Protein AF-A0A969PWV7-F1 (afdb_monomer)

Mean predicted aligned error: 5.68 Å

Secondary structure (DSSP, 8-state):
----PPPP----HHHHHHHHHHHHHHS--HHHHHHHHHHHHHHHHHHHGGGGGHHHH-GGG--

Sequence (63 aa):
MSDKEKLQVTMPATLKKELERMANETGISQNHLSVLALHSLTKNYKEKGSFIFADLLNPEHRN

Radius of gyration: 14.11 Å; Cα contacts (8 Å, |Δi|>4): 16; chains: 1; bounding box: 27×45×29 Å

pLDDT: mean 88.22, std 13.72, range [44.22, 98.44]

InterPro domains:
  IPR010985 Ribbon-helix-helix [SSF47598] (1-46)

Structure (mmCIF, N/CA/C/O backbone):
data_AF-A0A969PWV7-F1
#
_entry.id   AF-A0A969PWV7-F1
#
loop_
_atom_site.group_PDB
_atom_site.id
_atom_site.type_symbol
_atom_site.label_atom_id
_atom_site.label_alt_id
_atom_site.label_comp_id
_atom_site.label_asym_id
_atom_site.label_entity_id
_atom_site.label_seq_id
_atom_site.pdbx_PDB_ins_code
_atom_site.Cartn_x
_atom_site.Cartn_y
_atom_site.Cartn_z
_atom_site.occupancy
_atom_site.B_iso_or_equiv
_atom_site.auth_seq_id
_atom_site.auth_comp_id
_atom_site.auth_asym_id
_atom_site.auth_atom_id
_atom_site.pdbx_PDB_model_num
ATOM 1 N N . MET A 1 1 ? -0.558 26.975 -1.283 1.00 44.22 1 MET A N 1
ATOM 2 C CA . MET A 1 1 ? -1.603 26.095 -0.717 1.00 44.22 1 MET A CA 1
ATOM 3 C C . MET A 1 1 ? -1.381 24.734 -1.353 1.00 44.22 1 MET A C 1
ATOM 5 O O . MET A 1 1 ? -1.146 24.707 -2.549 1.00 44.22 1 MET A O 1
ATOM 9 N N . SER A 1 2 ? -1.278 23.644 -0.588 1.00 59.25 2 SER A N 1
ATOM 10 C CA . SER A 1 2 ? -1.165 22.314 -1.205 1.00 59.25 2 SER A CA 1
ATOM 11 C C . SER A 1 2 ? -2.570 21.902 -1.616 1.00 59.25 2 SER A C 1
ATOM 13 O O . SER A 1 2 ? -3.402 21.641 -0.745 1.00 59.25 2 SER A O 1
ATOM 15 N N . ASP A 1 3 ? -2.843 21.920 -2.916 1.00 73.62 3 ASP A N 1
ATOM 16 C CA . ASP A 1 3 ? -4.108 21.443 -3.462 1.00 73.62 3 ASP A CA 1
ATOM 17 C C . ASP A 1 3 ? -4.210 19.942 -3.178 1.00 73.62 3 ASP A C 1
ATOM 19 O O . ASP A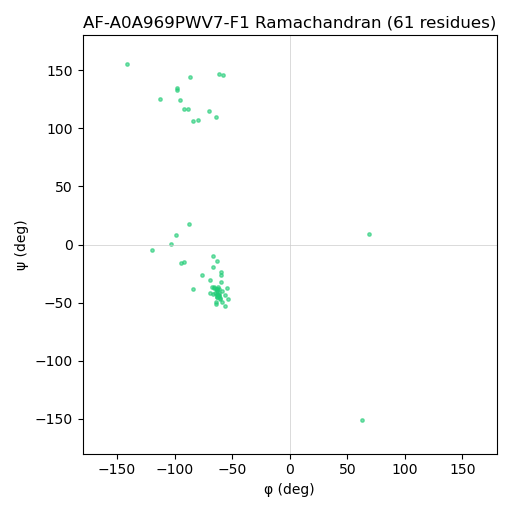 1 3 ? -3.424 19.129 -3.666 1.00 73.62 3 ASP A O 1
ATOM 23 N N . LYS A 1 4 ? -5.123 19.579 -2.272 1.00 76.75 4 LYS A N 1
ATOM 24 C CA . LYS A 1 4 ? -5.382 18.183 -1.919 1.00 76.75 4 LYS A CA 1
ATOM 25 C C . LYS A 1 4 ? -6.354 17.603 -2.933 1.00 76.75 4 LYS A C 1
ATOM 27 O O . LYS A 1 4 ? -7.552 17.874 -2.865 1.00 76.75 4 LYS A O 1
ATOM 32 N N . GLU A 1 5 ? -5.849 16.765 -3.823 1.00 84.75 5 GLU A N 1
ATOM 33 C CA . GLU A 1 5 ? -6.681 15.977 -4.727 1.00 84.75 5 GLU A CA 1
ATOM 34 C C . GLU A 1 5 ? -7.119 14.664 -4.064 1.00 84.75 5 GLU A C 1
ATOM 36 O O . GLU A 1 5 ? -6.388 14.062 -3.272 1.00 84.75 5 GLU A O 1
ATOM 41 N N . LYS A 1 6 ? -8.350 14.226 -4.351 1.00 82.69 6 LYS A N 1
ATOM 42 C CA . LYS A 1 6 ? -8.906 12.977 -3.814 1.00 82.69 6 LYS A CA 1
ATOM 43 C C . LYS A 1 6 ? -8.701 11.849 -4.816 1.00 82.69 6 LYS A C 1
ATOM 45 O O . LYS A 1 6 ? -9.208 11.922 -5.929 1.00 82.69 6 LYS A O 1
ATOM 50 N N . LEU A 1 7 ? -8.059 10.770 -4.379 1.00 84.75 7 LEU A N 1
ATOM 51 C CA . LEU A 1 7 ? -8.008 9.518 -5.127 1.00 84.75 7 LEU A CA 1
ATOM 52 C C . LEU A 1 7 ? -9.164 8.611 -4.682 1.00 84.75 7 LEU A C 1
ATOM 54 O O . LEU A 1 7 ? -9.223 8.208 -3.521 1.00 84.75 7 LEU A O 1
ATOM 58 N N . GLN A 1 8 ? -10.088 8.290 -5.590 1.00 86.06 8 GLN A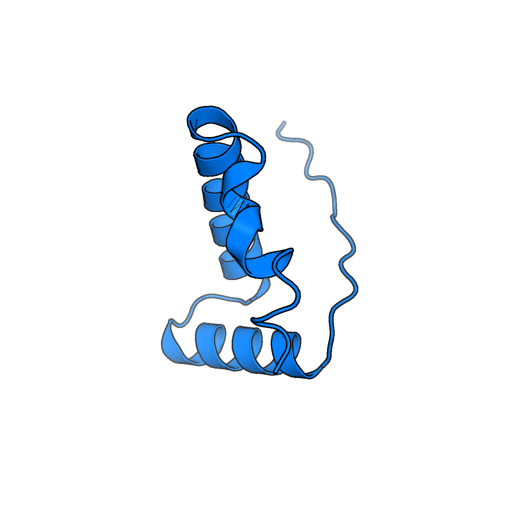 N 1
ATOM 59 C CA . GLN A 1 8 ? -11.118 7.278 -5.340 1.00 86.06 8 GLN A CA 1
ATOM 60 C C . GLN A 1 8 ? -10.580 5.906 -5.746 1.00 86.06 8 GLN A C 1
ATOM 62 O O . GLN A 1 8 ? -10.279 5.678 -6.915 1.00 86.06 8 GLN A O 1
ATOM 67 N N . VAL A 1 9 ? -10.445 4.998 -4.779 1.00 84.69 9 VAL A N 1
ATOM 68 C CA . VAL A 1 9 ? -9.885 3.660 -5.004 1.00 84.69 9 VAL A CA 1
ATOM 69 C C . VAL A 1 9 ? -10.968 2.610 -4.802 1.00 84.69 9 VAL A C 1
ATOM 71 O O . VAL A 1 9 ? -11.576 2.538 -3.736 1.00 84.69 9 VAL A O 1
ATOM 74 N N . THR A 1 10 ? -11.168 1.764 -5.813 1.00 90.94 10 THR A N 1
ATOM 75 C CA . THR A 1 10 ? -11.920 0.509 -5.676 1.00 90.94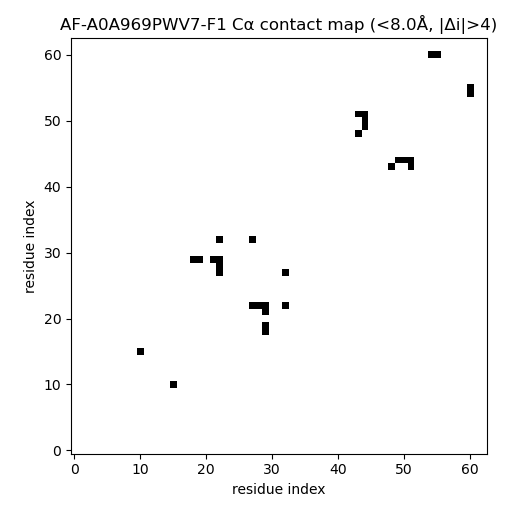 10 THR A CA 1
ATOM 76 C C . THR A 1 10 ? -10.924 -0.625 -5.479 1.00 90.94 10 THR A C 1
ATOM 78 O O . THR A 1 10 ? -9.929 -0.698 -6.197 1.00 90.94 10 THR A O 1
ATOM 81 N N . MET A 1 11 ? -11.166 -1.501 -4.505 1.00 91.06 11 MET A N 1
ATOM 82 C CA . MET A 1 11 ? -10.263 -2.609 -4.189 1.00 91.06 11 MET A CA 1
ATOM 83 C C . MET A 1 11 ? -11.030 -3.884 -3.819 1.00 91.06 11 MET A C 1
ATOM 85 O O . MET A 1 11 ? -12.162 -3.787 -3.338 1.00 91.06 11 MET A O 1
ATOM 89 N N . PRO A 1 12 ? -10.423 -5.072 -3.997 1.00 94.25 12 PRO A N 1
ATOM 90 C CA . PRO A 1 12 ? -10.996 -6.326 -3.520 1.00 94.25 12 PRO A CA 1
ATOM 91 C C . PRO A 1 12 ? -11.239 -6.311 -2.006 1.00 94.25 12 PRO A C 1
ATOM 93 O O . PRO A 1 12 ? -10.451 -5.751 -1.241 1.00 94.25 12 PRO A O 1
ATOM 96 N N . ALA A 1 13 ? -12.299 -6.988 -1.558 1.00 94.31 13 ALA A N 1
ATOM 97 C CA . ALA A 1 13 ? -12.656 -7.059 -0.139 1.00 94.31 13 ALA A CA 1
ATOM 98 C C . ALA A 1 13 ? -11.546 -7.678 0.731 1.00 94.31 13 ALA A C 1
ATOM 100 O O . ALA A 1 13 ? -11.373 -7.286 1.881 1.00 94.31 13 ALA A O 1
ATOM 101 N N . THR A 1 14 ? -10.778 -8.622 0.186 1.00 94.25 14 THR A N 1
ATOM 102 C CA . THR A 1 14 ? -9.627 -9.234 0.865 1.00 94.25 14 THR A CA 1
ATOM 103 C C . THR A 1 14 ? -8.532 -8.208 1.142 1.00 94.25 14 THR A C 1
ATOM 105 O O . THR A 1 14 ? -8.114 -8.059 2.285 1.00 94.25 14 THR A O 1
ATOM 108 N N . LEU A 1 15 ? -8.143 -7.423 0.133 1.00 93.44 15 LEU A N 1
ATOM 109 C CA . LEU A 1 15 ? -7.159 -6.349 0.290 1.00 93.44 15 LEU A CA 1
ATOM 110 C C . LEU A 1 15 ? -7.635 -5.283 1.290 1.00 93.44 15 LEU A C 1
ATOM 112 O O . LEU A 1 15 ? -6.848 -4.792 2.097 1.00 93.44 15 LEU A O 1
ATOM 116 N N . LYS A 1 16 ? -8.934 -4.964 1.281 1.00 95.25 16 LYS A N 1
ATOM 117 C CA . LYS A 1 16 ? -9.532 -4.037 2.248 1.00 95.25 16 LYS A CA 1
ATOM 118 C C . LYS A 1 16 ? -9.409 -4.543 3.690 1.00 95.25 16 LYS A C 1
ATOM 120 O O . LYS A 1 16 ? -9.027 -3.767 4.563 1.00 95.25 16 LYS A O 1
ATOM 125 N N . LYS A 1 17 ? -9.687 -5.828 3.928 1.00 97.50 17 LYS A N 1
ATOM 126 C CA . LYS A 1 17 ? -9.554 -6.459 5.252 1.00 97.50 17 LYS A CA 1
ATOM 127 C C . LYS A 1 17 ? -8.108 -6.466 5.746 1.00 97.50 17 LYS A C 1
ATOM 129 O O . LYS A 1 17 ? -7.868 -6.184 6.916 1.00 97.50 17 LYS A O 1
ATOM 134 N N . GLU A 1 18 ? -7.145 -6.724 4.864 1.00 97.06 18 GLU A N 1
ATOM 135 C CA . GLU A 1 18 ? -5.727 -6.644 5.234 1.00 97.06 18 GLU A CA 1
ATOM 136 C C . GLU A 1 18 ? -5.317 -5.214 5.601 1.00 97.06 18 GLU A C 1
ATOM 138 O O . GLU A 1 18 ? -4.653 -5.002 6.614 1.00 97.06 18 GLU A O 1
ATOM 143 N N . LEU A 1 19 ? -5.780 -4.214 4.846 1.00 96.38 19 LEU A N 1
ATOM 144 C CA . LEU A 1 19 ? -5.521 -2.811 5.172 1.00 96.38 19 LEU A CA 1
ATOM 145 C C . LEU A 1 19 ? -6.157 -2.399 6.514 1.00 96.38 19 LEU A C 1
ATOM 147 O O . LEU A 1 19 ? -5.554 -1.645 7.278 1.00 96.38 19 LEU A O 1
ATOM 151 N N . GLU A 1 20 ? -7.355 -2.903 6.817 1.00 97.75 20 GLU A N 1
ATOM 152 C CA . GLU A 1 20 ? -8.011 -2.752 8.124 1.00 97.75 20 GLU A CA 1
ATOM 153 C C . GLU A 1 20 ? -7.193 -3.371 9.257 1.00 97.75 20 GLU A C 1
ATOM 155 O O . GLU A 1 20 ? -6.965 -2.716 10.276 1.00 97.75 20 GLU A O 1
ATOM 160 N N . ARG A 1 21 ? -6.700 -4.599 9.067 1.00 98.44 21 ARG A N 1
ATOM 161 C CA . ARG A 1 21 ? -5.833 -5.278 10.035 1.00 98.44 21 ARG A CA 1
ATOM 162 C C . ARG A 1 21 ? -4.563 -4.469 10.306 1.00 98.44 21 ARG A C 1
ATOM 164 O O . ARG A 1 21 ? -4.267 -4.185 11.464 1.00 98.44 21 ARG A O 1
ATOM 171 N N . MET A 1 22 ? -3.871 -4.021 9.257 1.00 98.19 22 MET A N 1
ATOM 172 C CA . MET A 1 22 ? -2.664 -3.191 9.380 1.00 98.19 22 MET A CA 1
ATOM 173 C C . MET A 1 22 ? -2.932 -1.879 10.128 1.00 98.19 22 MET A C 1
ATOM 175 O O . MET A 1 22 ? -2.109 -1.440 10.933 1.00 98.19 22 MET A O 1
ATOM 179 N N . ALA A 1 23 ? -4.080 -1.244 9.880 1.00 98.25 23 ALA A N 1
ATOM 180 C CA . ALA A 1 23 ? -4.465 -0.025 10.583 1.00 98.25 23 ALA A CA 1
ATOM 181 C C . ALA A 1 23 ? -4.646 -0.265 12.088 1.00 98.25 23 ALA A C 1
ATOM 183 O O . ALA A 1 23 ? -4.165 0.527 12.899 1.00 98.25 23 ALA A O 1
ATOM 184 N N . ASN A 1 24 ? -5.277 -1.380 12.462 1.00 98.25 24 ASN A N 1
ATOM 185 C CA . ASN A 1 24 ? -5.463 -1.757 13.863 1.00 98.25 24 ASN A CA 1
ATOM 186 C C . ASN A 1 24 ? -4.130 -2.080 14.555 1.00 98.25 24 ASN A C 1
ATOM 188 O 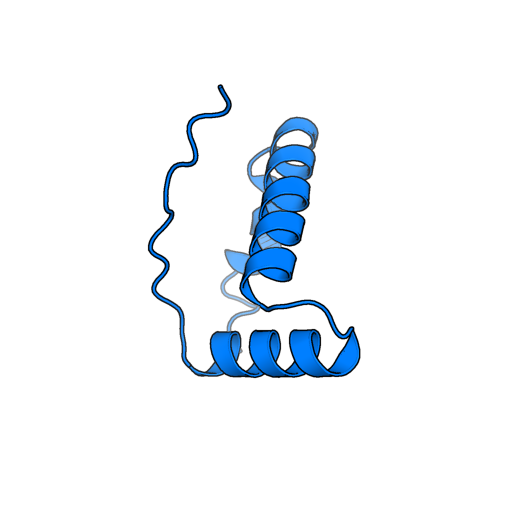O . ASN A 1 24 ? -3.907 -1.639 15.678 1.00 98.25 24 ASN A O 1
ATOM 192 N N . GLU A 1 25 ? -3.234 -2.809 13.884 1.00 98.44 25 GLU A N 1
ATOM 193 C CA . GLU A 1 25 ? -1.927 -3.201 14.436 1.00 98.44 25 GLU A CA 1
ATOM 194 C C . GLU A 1 25 ? -0.983 -2.010 14.645 1.00 98.44 25 GLU A C 1
ATOM 196 O O . GLU A 1 25 ? -0.226 -1.973 15.611 1.00 98.44 25 GLU A O 1
ATOM 201 N N . THR A 1 26 ? -1.023 -1.030 13.741 1.00 97.50 26 THR A N 1
ATOM 202 C CA . THR A 1 26 ? -0.107 0.124 13.766 1.00 97.50 26 THR A CA 1
ATOM 203 C C . THR A 1 26 ? -0.674 1.344 14.490 1.00 97.50 26 THR A C 1
ATOM 205 O O . THR A 1 26 ? 0.070 2.278 14.786 1.00 97.50 26 THR A O 1
ATOM 208 N N . GLY A 1 27 ? -1.988 1.386 14.733 1.00 97.88 27 GLY A N 1
ATOM 209 C CA . GLY A 1 27 ? -2.687 2.584 15.209 1.00 97.88 27 GLY A CA 1
ATOM 210 C C . GLY A 1 27 ? -2.773 3.713 14.169 1.00 97.88 27 GLY A C 1
ATOM 211 O O . GLY A 1 27 ? -3.178 4.828 14.499 1.00 97.88 27 GLY A O 1
ATOM 212 N N . ILE A 1 28 ? -2.399 3.457 12.911 1.00 97.56 28 ILE A N 1
ATOM 213 C CA . ILE A 1 28 ? -2.433 4.435 11.817 1.00 97.56 28 ILE A CA 1
ATOM 214 C C . ILE A 1 28 ? -3.714 4.230 11.005 1.00 97.56 28 ILE A C 1
ATOM 216 O O . ILE A 1 28 ? -4.057 3.114 10.634 1.00 97.56 28 ILE A O 1
ATOM 220 N N . SER A 1 29 ? -4.421 5.312 10.662 1.00 97.12 29 SER A N 1
ATOM 221 C CA . SER A 1 29 ? -5.625 5.191 9.830 1.00 97.12 29 SER A CA 1
ATOM 222 C C . SER A 1 29 ? -5.313 4.594 8.453 1.00 97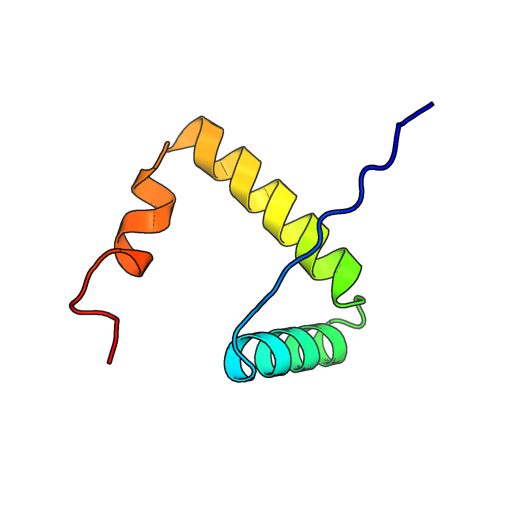.12 29 SER A C 1
ATOM 224 O O . SER A 1 29 ? -4.283 4.890 7.846 1.00 97.12 29 SER A O 1
ATOM 226 N N . GLN A 1 30 ? -6.250 3.821 7.904 1.00 95.31 30 GLN A N 1
ATOM 227 C CA . GLN A 1 30 ? -6.110 3.215 6.573 1.00 95.31 30 GLN A CA 1
ATOM 228 C C . GLN A 1 30 ? -5.797 4.242 5.476 1.00 95.31 30 GLN A C 1
ATOM 230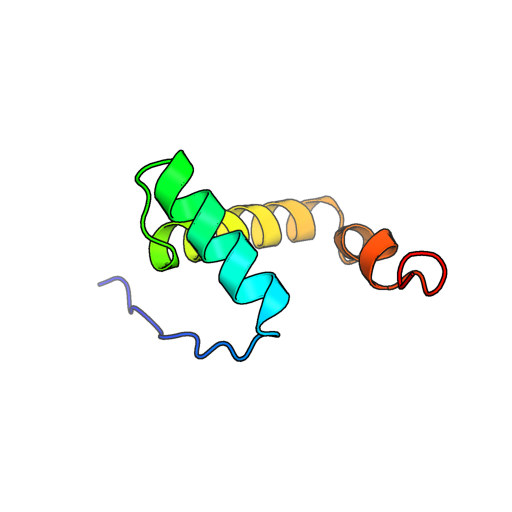 O O . GLN A 1 30 ? -5.013 3.968 4.569 1.00 95.31 30 GLN A O 1
ATOM 235 N N . ASN A 1 31 ? -6.387 5.440 5.563 1.00 93.69 31 ASN A N 1
ATOM 236 C CA . ASN A 1 31 ? -6.105 6.525 4.628 1.00 93.69 31 ASN A CA 1
ATOM 237 C C . ASN A 1 31 ? -4.637 6.964 4.714 1.00 93.69 31 ASN A C 1
ATOM 239 O O . ASN A 1 31 ? -3.974 7.113 3.693 1.00 93.69 31 ASN A O 1
ATOM 243 N N . HIS A 1 32 ? -4.106 7.127 5.927 1.00 95.00 32 HIS A N 1
ATOM 244 C CA . HIS A 1 32 ? -2.713 7.518 6.110 1.00 95.00 32 HIS A CA 1
ATOM 245 C C . HIS A 1 32 ? -1.755 6.392 5.686 1.00 95.00 32 HIS A C 1
ATOM 247 O O . HIS A 1 32 ? -0.801 6.664 4.960 1.00 95.00 32 HIS A O 1
ATOM 253 N N . LEU A 1 33 ? -2.051 5.128 6.012 1.00 96.12 33 LEU A N 1
ATOM 254 C CA . LEU A 1 33 ? -1.297 3.979 5.492 1.00 96.12 33 LEU A CA 1
ATOM 255 C C . LEU A 1 33 ? -1.267 3.959 3.960 1.00 96.12 33 LEU A C 1
ATOM 257 O O . LEU A 1 33 ? -0.209 3.761 3.368 1.00 96.12 33 LEU A O 1
ATOM 261 N N . SER A 1 34 ? -2.404 4.233 3.317 1.00 94.31 34 SER A N 1
ATOM 262 C CA . SER A 1 34 ? -2.494 4.299 1.855 1.00 94.31 34 SER A CA 1
ATOM 263 C C . SER A 1 34 ? -1.611 5.413 1.290 1.00 94.31 34 SER A C 1
ATOM 265 O O . SER A 1 34 ? -0.878 5.189 0.332 1.00 94.31 34 SER A O 1
ATOM 267 N N . VAL A 1 35 ? -1.611 6.598 1.907 1.00 94.50 35 VAL A N 1
ATOM 268 C CA . VAL A 1 35 ? -0.738 7.709 1.494 1.00 94.50 35 VAL A CA 1
ATOM 269 C C . VAL A 1 35 ? 0.745 7.356 1.666 1.00 94.50 35 VAL A C 1
ATOM 271 O O . VAL A 1 35 ? 1.536 7.604 0.756 1.00 94.50 35 VAL A O 1
ATOM 274 N N . LEU A 1 36 ? 1.137 6.724 2.778 1.00 95.62 36 LEU A N 1
ATOM 275 C CA . LEU A 1 36 ? 2.517 6.262 2.993 1.00 95.62 36 LEU A CA 1
ATOM 276 C C . LEU A 1 36 ? 2.936 5.224 1.944 1.00 95.62 36 LEU A C 1
ATOM 278 O O . LEU A 1 36 ? 4.028 5.316 1.377 1.00 95.62 36 LEU A O 1
ATOM 282 N N . ALA A 1 37 ? 2.051 4.274 1.639 1.00 94.50 37 ALA A N 1
ATOM 283 C CA . ALA A 1 37 ? 2.277 3.283 0.597 1.00 94.50 37 ALA A CA 1
ATOM 284 C C . ALA A 1 37 ? 2.444 3.941 -0.782 1.00 94.50 37 ALA A C 1
ATOM 286 O O . ALA A 1 37 ? 3.365 3.584 -1.512 1.00 94.50 37 ALA A O 1
ATOM 287 N N . LEU A 1 38 ? 1.636 4.952 -1.121 1.00 95.12 38 LEU A N 1
ATOM 288 C CA . LEU A 1 38 ? 1.761 5.712 -2.372 1.00 95.12 38 LEU A CA 1
ATOM 289 C C . LEU A 1 38 ? 3.065 6.529 -2.445 1.00 95.12 38 LEU A C 1
ATOM 291 O O . LEU A 1 38 ? 3.690 6.606 -3.506 1.00 95.12 38 LEU A O 1
ATOM 295 N N . HIS A 1 39 ? 3.535 7.099 -1.332 1.00 96.19 39 HIS A N 1
ATOM 296 C CA . HIS A 1 39 ? 4.856 7.739 -1.285 1.00 96.19 39 HIS A CA 1
ATOM 297 C C . HIS A 1 39 ? 5.982 6.734 -1.542 1.00 96.19 39 HIS A C 1
ATOM 299 O O . HIS A 1 39 ? 6.873 7.000 -2.351 1.00 96.19 39 HIS A O 1
ATOM 305 N N . SER A 1 40 ? 5.921 5.565 -0.902 1.00 95.75 40 SER A N 1
ATOM 306 C CA . SER A 1 40 ? 6.873 4.480 -1.151 1.00 95.75 40 SER A CA 1
ATOM 307 C C . SER A 1 40 ? 6.818 4.020 -2.611 1.00 95.75 40 SER A C 1
ATOM 309 O O . SER A 1 40 ? 7.853 3.924 -3.269 1.00 95.75 40 SER A O 1
ATOM 311 N N . LEU A 1 41 ? 5.614 3.823 -3.157 1.00 95.25 41 LEU A N 1
ATOM 312 C CA . LEU A 1 41 ? 5.387 3.430 -4.547 1.00 95.25 41 LEU A CA 1
ATOM 313 C C . LEU A 1 41 ? 6.046 4.410 -5.521 1.00 95.25 41 LEU A C 1
ATOM 315 O O . LEU A 1 41 ? 6.831 4.001 -6.372 1.00 95.25 41 LEU A O 1
ATOM 319 N N . THR A 1 42 ? 5.763 5.706 -5.380 1.00 96.69 42 THR A N 1
ATOM 320 C CA . THR A 1 42 ? 6.301 6.738 -6.281 1.00 96.69 42 THR A CA 1
ATOM 321 C C . THR A 1 42 ? 7.817 6.873 -6.171 1.00 96.69 42 THR A C 1
ATOM 323 O O . THR A 1 42 ? 8.480 7.061 -7.192 1.00 96.69 42 THR A O 1
ATOM 326 N N . LYS A 1 43 ? 8.387 6.739 -4.966 1.00 97.12 43 LYS A N 1
ATOM 327 C CA . LYS A 1 43 ? 9.842 6.721 -4.776 1.00 97.12 43 LYS A CA 1
ATOM 328 C C . LYS A 1 43 ? 10.475 5.509 -5.463 1.00 97.12 43 LYS A C 1
ATOM 330 O O . LYS A 1 43 ? 11.380 5.677 -6.274 1.00 97.12 43 LYS A O 1
ATOM 335 N N . ASN A 1 44 ? 9.958 4.311 -5.199 1.00 96.12 44 ASN A N 1
ATOM 336 C CA . ASN A 1 44 ? 10.487 3.077 -5.779 1.00 96.12 44 ASN A CA 1
ATOM 337 C C . ASN A 1 44 ? 10.345 3.054 -7.308 1.00 96.12 44 ASN A C 1
ATOM 339 O O . ASN A 1 44 ? 11.263 2.613 -7.995 1.00 96.12 44 ASN A O 1
ATOM 343 N N . TYR A 1 45 ? 9.241 3.572 -7.854 1.00 96.88 45 TYR A N 1
ATOM 344 C CA . TYR A 1 45 ? 9.044 3.664 -9.302 1.00 96.88 45 TYR A CA 1
ATOM 345 C C . TYR A 1 45 ? 10.060 4.600 -9.967 1.00 96.88 45 TYR A C 1
ATOM 347 O O . TYR A 1 45 ? 10.561 4.291 -11.043 1.00 96.88 45 TYR A O 1
ATOM 355 N N . LYS A 1 46 ? 10.414 5.726 -9.332 1.00 97.06 46 LYS A N 1
ATOM 356 C CA . LYS A 1 46 ? 11.455 6.630 -9.857 1.00 97.06 46 LYS A CA 1
ATOM 357 C C . LYS A 1 46 ? 12.824 5.957 -9.943 1.00 97.06 46 LYS A C 1
ATOM 359 O O . LYS A 1 46 ? 13.573 6.240 -10.868 1.00 97.06 46 LYS A O 1
ATOM 364 N N . GLU A 1 47 ? 13.144 5.093 -8.983 1.00 96.62 47 GLU A N 1
ATOM 365 C CA . GLU A 1 47 ? 14.443 4.419 -8.910 1.00 96.62 47 GLU A CA 1
ATOM 366 C C . GLU A 1 47 ? 14.512 3.162 -9.794 1.00 96.62 47 GLU A C 1
ATOM 368 O O . GLU A 1 47 ? 15.550 2.890 -10.390 1.00 96.62 47 GLU A O 1
ATOM 373 N N . LYS A 1 48 ? 13.423 2.385 -9.878 1.00 95.88 48 LYS A N 1
ATOM 374 C CA . LYS A 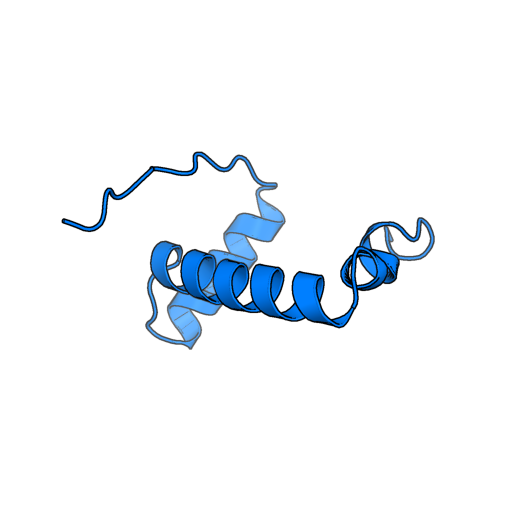1 48 ? 13.417 1.029 -10.468 1.00 95.88 48 LYS A CA 1
ATOM 375 C C . LYS A 1 48 ? 12.478 0.864 -11.668 1.00 95.88 48 LYS A C 1
ATOM 377 O O . LYS A 1 48 ? 12.438 -0.205 -12.275 1.00 95.88 48 LYS A O 1
ATOM 382 N N . GLY A 1 49 ? 11.701 1.890 -12.008 1.00 94.12 49 GLY A N 1
ATOM 383 C CA . GLY A 1 49 ? 10.685 1.826 -13.056 1.00 94.12 49 GLY A CA 1
ATOM 384 C C . GLY A 1 49 ? 9.575 0.815 -12.754 1.00 94.12 49 GLY A C 1
ATOM 385 O O . GLY A 1 49 ? 9.257 0.522 -11.599 1.00 94.12 49 GLY A O 1
ATOM 386 N N . SER A 1 50 ? 8.989 0.254 -13.812 1.00 92.19 50 SER A N 1
ATOM 387 C CA . SER A 1 50 ? 7.891 -0.719 -13.729 1.00 92.19 50 SER A CA 1
ATOM 388 C C . SER A 1 50 ? 8.280 -2.064 -13.107 1.00 92.19 50 SER A C 1
ATOM 390 O O . SER A 1 50 ? 7.395 -2.854 -12.782 1.00 92.19 50 SER A O 1
ATOM 392 N N . PHE A 1 51 ? 9.573 -2.323 -12.883 1.00 92.31 51 PHE A N 1
ATOM 393 C CA . PHE A 1 51 ? 10.061 -3.574 -12.298 1.00 92.31 51 PHE A CA 1
ATOM 394 C C . PHE A 1 51 ? 9.488 -3.850 -10.898 1.00 92.31 51 PHE A C 1
ATOM 396 O O . PHE A 1 51 ? 9.367 -5.000 -10.493 1.00 92.31 51 PHE A O 1
ATOM 403 N N . ILE A 1 52 ? 9.046 -2.813 -10.178 1.00 90.31 52 ILE A N 1
ATOM 404 C CA . ILE A 1 52 ? 8.394 -2.947 -8.863 1.00 90.31 52 ILE A CA 1
ATOM 405 C C . ILE A 1 52 ? 7.066 -3.720 -8.906 1.00 90.31 52 ILE A C 1
ATOM 407 O O . ILE A 1 52 ? 6.548 -4.100 -7.861 1.00 90.31 52 ILE A O 1
ATOM 411 N N . PHE A 1 53 ? 6.503 -3.925 -10.100 1.00 92.06 53 PHE A N 1
ATOM 412 C CA . PHE A 1 53 ? 5.273 -4.682 -10.314 1.00 92.06 53 PHE A CA 1
ATOM 413 C C . PHE A 1 53 ? 5.524 -6.092 -10.858 1.00 92.06 53 PHE A C 1
ATOM 415 O O . PHE A 1 53 ? 4.553 -6.801 -11.100 1.00 92.06 53 PHE A O 1
ATOM 422 N N . ALA A 1 54 ? 6.779 -6.506 -11.072 1.00 88.38 54 ALA A N 1
ATOM 423 C CA . ALA A 1 54 ? 7.100 -7.772 -11.737 1.00 88.38 54 ALA A CA 1
ATOM 424 C C . ALA A 1 54 ? 6.398 -8.972 -11.078 1.00 88.38 54 ALA A C 1
ATOM 426 O O . ALA A 1 54 ? 5.721 -9.727 -11.769 1.00 88.38 54 ALA A O 1
ATOM 427 N N . ASP A 1 55 ? 6.447 -9.073 -9.747 1.00 82.19 55 ASP A N 1
ATOM 428 C CA . ASP A 1 55 ? 5.811 -10.168 -9.002 1.00 82.19 55 ASP A CA 1
ATOM 429 C C . ASP A 1 55 ? 4.276 -10.096 -9.029 1.00 82.19 55 ASP A C 1
ATOM 431 O O . ASP A 1 55 ? 3.600 -11.118 -9.034 1.00 82.19 55 ASP A O 1
ATOM 435 N N . LEU A 1 56 ? 3.708 -8.887 -9.101 1.00 82.06 56 LEU A N 1
ATOM 436 C CA . LEU A 1 56 ? 2.254 -8.677 -9.179 1.00 82.06 56 LEU A CA 1
ATOM 437 C C . LEU A 1 56 ? 1.692 -8.977 -10.574 1.00 82.06 56 LEU A C 1
ATOM 439 O O . LEU A 1 56 ? 0.508 -9.289 -10.728 1.00 82.06 56 LEU A O 1
ATOM 443 N N . LEU A 1 57 ? 2.533 -8.837 -11.598 1.00 79.50 57 LEU A N 1
ATOM 444 C CA . LEU A 1 57 ? 2.205 -9.134 -12.987 1.00 79.50 57 LEU A CA 1
ATOM 445 C C . LEU A 1 57 ? 2.552 -10.575 -13.363 1.00 79.50 57 LEU A C 1
ATOM 447 O O . LEU A 1 57 ? 2.056 -11.053 -14.383 1.00 79.50 57 LEU A O 1
ATOM 451 N N . ASN A 1 58 ? 3.361 -11.263 -12.552 1.00 70.25 58 ASN A N 1
ATOM 452 C CA . ASN A 1 58 ? 3.725 -12.649 -12.779 1.00 70.25 58 ASN A CA 1
ATOM 453 C C . ASN A 1 58 ? 2.503 -13.563 -12.544 1.00 70.25 58 ASN A C 1
ATOM 455 O O . ASN A 1 58 ? 2.013 -13.658 -11.414 1.00 70.25 58 ASN A O 1
ATOM 459 N N . PRO A 1 59 ? 1.997 -14.255 -13.583 1.00 63.81 59 PRO A N 1
ATOM 460 C CA . PRO A 1 59 ? 0.832 -15.129 -13.462 1.00 63.81 59 PRO A CA 1
ATOM 461 C C . PRO A 1 59 ? 1.027 -16.272 -12.458 1.00 63.81 59 PRO A C 1
ATOM 463 O O . PRO A 1 59 ? 0.052 -16.725 -11.867 1.00 63.81 59 PRO A O 1
ATOM 466 N N . GLU A 1 60 ? 2.273 -16.697 -12.232 1.00 62.34 60 GLU A N 1
ATOM 467 C CA . GLU A 1 60 ? 2.643 -17.795 -11.327 1.00 62.34 60 GLU A CA 1
ATOM 468 C C . GLU A 1 60 ? 2.370 -17.473 -9.840 1.00 62.34 60 GLU A C 1
ATOM 470 O O . GLU A 1 60 ? 2.244 -18.380 -9.021 1.00 62.34 60 GLU A O 1
ATOM 475 N N . HIS A 1 61 ? 2.231 -16.188 -9.483 1.00 53.03 61 HIS A N 1
ATOM 476 C CA . HIS A 1 61 ? 1.981 -15.723 -8.110 1.00 53.03 61 HIS A CA 1
ATOM 477 C C . HIS A 1 61 ? 0.497 -15.414 -7.826 1.00 53.03 61 HIS A C 1
ATOM 479 O O . HIS A 1 61 ? 0.171 -14.881 -6.766 1.00 53.03 61 HIS A O 1
ATOM 485 N N . ARG A 1 62 ? -0.420 -15.738 -8.754 1.00 51.19 62 ARG A N 1
ATOM 486 C CA . ARG A 1 62 ? -1.882 -15.567 -8.591 1.00 51.19 62 ARG A CA 1
ATOM 487 C C . ARG A 1 62 ? -2.593 -16.761 -7.924 1.00 51.19 62 ARG A C 1
ATOM 489 O O . ARG A 1 62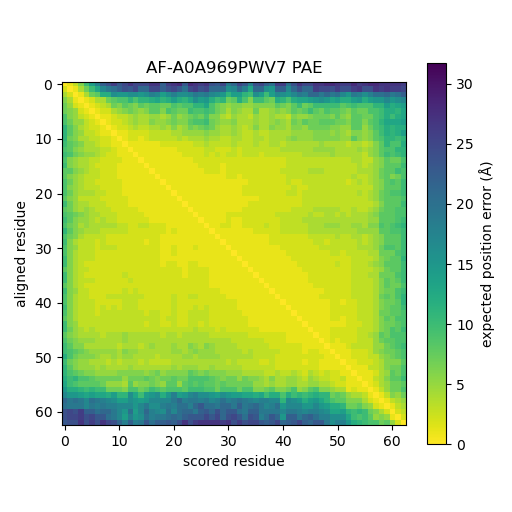 ? -3.811 -16.863 -8.058 1.00 51.19 62 ARG A O 1
ATOM 496 N N . ASN A 1 63 ? -1.857 -17.640 -7.242 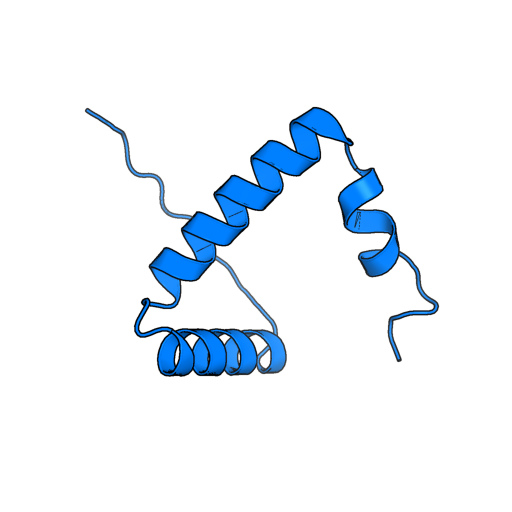1.00 46.00 63 ASN A N 1
ATOM 497 C CA . ASN A 1 63 ? -2.411 -18.810 -6.546 1.00 46.00 63 ASN A CA 1
ATOM 498 C C . ASN A 1 63 ? -2.920 -18.466 -5.144 1.00 46.00 63 ASN A C 1
ATOM 500 O O . ASN A 1 63 ? -2.129 -17.897 -4.359 1.00 46.00 63 ASN A O 1
#

Foldseek 3Di:
DPPDDDDDDDDDPVVVVVLVVVCVVVVNDSVVVVVVVVVVVVVCCVVPNPVVCVLVPPPVNPD

Solvent-accessible surface area (backbone atoms only — not comparable to full-atom values): 4042 Å² total; per-residue (Å²): 132,87,83,82,80,85,84,87,82,87,77,58,70,66,61,50,51,52,44,50,50,52,19,66,76,68,73,43,53,55,68,57,53,51,52,52,50,49,52,51,48,57,54,49,34,74,76,56,42,75,61,84,44,49,70,81,68,36,76,88,68,76,118

Organism: NCBI:txid1237094